Protein AF-W9Z9V0-F1 (afdb_monomer)

Radius of gyration: 20.14 Å; Cα contact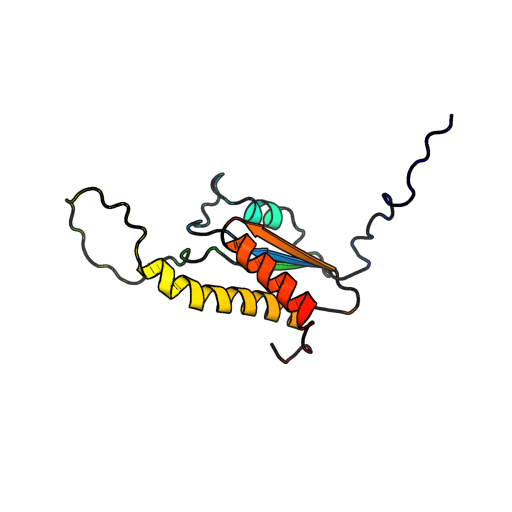s (8 Å, |Δi|>4): 173; chains: 1; bounding box: 43×66×53 Å

Mean predicted aligned error: 13.38 Å

Foldseek 3Di:
DDDDDDPPPPPPPPPPPAAEEEEEFEAAPDAPDVDPSDDVSVVVVVPDDPPDPRYHYHYDYHDPNDPPPPDDDDDDDDDDDDPPPPCVSVVSVVVVLVVLLVVSLLSCQANDDPPYHYHFHADDVRVVSSVVSVVCCVPVNHDHRPPD

Structure (mmCIF, N/CA/C/O backbone):
data_AF-W9Z9V0-F1
#
_entry.id   AF-W9Z9V0-F1
#
loop_
_atom_site.group_PDB
_atom_site.id
_atom_site.type_symbol
_atom_site.label_atom_id
_atom_site.label_alt_id
_atom_site.label_comp_id
_at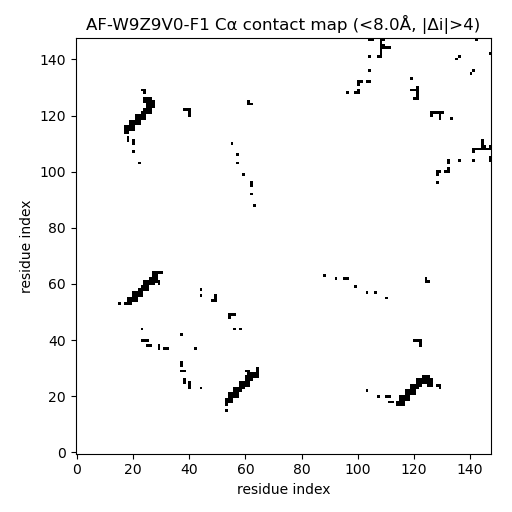om_site.label_asym_id
_atom_site.label_entity_id
_atom_site.label_seq_id
_atom_site.pdbx_PDB_ins_code
_atom_site.Cartn_x
_atom_site.Cartn_y
_atom_site.Cartn_z
_atom_site.occupancy
_atom_site.B_iso_or_equiv
_atom_site.auth_seq_id
_atom_site.auth_comp_id
_atom_site.auth_asym_id
_atom_site.auth_atom_id
_atom_site.pdbx_PDB_model_num
ATOM 1 N N . MET A 1 1 ? 1.052 43.464 13.820 1.00 40.56 1 MET A N 1
ATOM 2 C CA . MET A 1 1 ? 0.330 42.432 13.048 1.00 40.56 1 MET A CA 1
ATOM 3 C C . MET A 1 1 ? 0.775 41.075 13.578 1.00 40.56 1 MET A C 1
ATOM 5 O O . MET A 1 1 ? 1.896 40.687 13.273 1.00 40.56 1 MET A O 1
ATOM 9 N N . PRO A 1 2 ? 0.007 40.401 14.448 1.00 40.78 2 PRO A N 1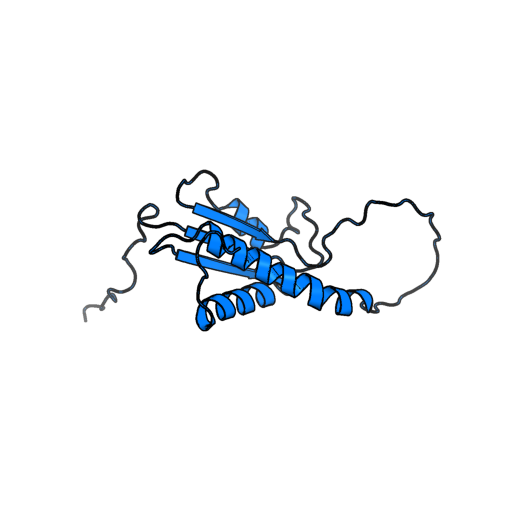
ATOM 10 C CA . PRO A 1 2 ? 0.329 39.031 14.829 1.00 40.78 2 PRO A CA 1
ATOM 11 C C . PRO A 1 2 ? 0.078 38.104 13.630 1.00 40.78 2 PRO A C 1
ATOM 13 O O . PRO A 1 2 ? -0.969 38.172 12.989 1.00 40.78 2 PRO A O 1
ATOM 16 N N . HIS A 1 3 ? 1.078 37.290 13.300 1.00 40.84 3 HIS A N 1
ATOM 17 C CA . HIS A 1 3 ? 1.010 36.276 12.254 1.00 40.84 3 HIS A CA 1
ATOM 18 C C . HIS A 1 3 ? 0.120 35.134 12.758 1.00 40.84 3 HIS A C 1
ATOM 20 O O . HIS A 1 3 ? 0.419 34.530 13.785 1.00 40.84 3 HIS A O 1
ATOM 26 N N . ALA A 1 4 ? -0.980 34.854 12.061 1.00 45.69 4 ALA A N 1
ATOM 27 C CA . ALA A 1 4 ? -1.812 33.694 12.346 1.00 45.69 4 ALA A CA 1
ATOM 28 C C . ALA A 1 4 ? -1.049 32.423 11.945 1.00 45.69 4 ALA A C 1
ATOM 30 O O . ALA A 1 4 ? -0.818 32.179 10.759 1.00 45.69 4 ALA A O 1
ATOM 31 N N . THR A 1 5 ? -0.633 31.623 12.923 1.00 49.81 5 THR A N 1
ATOM 32 C CA . THR A 1 5 ? -0.267 30.224 12.704 1.00 49.81 5 THR A CA 1
ATOM 33 C C . THR A 1 5 ? -1.557 29.433 12.501 1.00 49.81 5 THR A C 1
ATOM 35 O O . THR A 1 5 ? -2.452 29.438 13.343 1.00 49.81 5 THR A O 1
ATOM 38 N N . SER A 1 6 ? -1.695 28.819 11.325 1.00 46.25 6 SER A N 1
ATOM 39 C CA . SER A 1 6 ? -2.847 27.985 10.983 1.00 46.25 6 SER A CA 1
ATOM 40 C C . SER A 1 6 ? -2.879 26.746 11.895 1.00 46.25 6 SER A C 1
ATOM 42 O O . SER A 1 6 ? -1.871 26.044 11.967 1.00 46.25 6 SER A O 1
ATOM 44 N N . PRO A 1 7 ? -4.004 26.437 12.563 1.00 43.91 7 PRO A N 1
ATOM 45 C CA . PRO A 1 7 ? -4.109 25.337 13.529 1.00 43.91 7 PRO A CA 1
ATOM 46 C C . PRO A 1 7 ? -4.084 23.928 12.904 1.00 43.91 7 PRO A C 1
ATOM 48 O O . PRO A 1 7 ? -4.259 22.944 13.611 1.00 43.91 7 PRO A O 1
ATOM 51 N N . HIS A 1 8 ? -3.872 23.796 11.593 1.00 48.31 8 HIS A N 1
ATOM 52 C CA . HIS A 1 8 ? -4.011 22.520 10.881 1.00 48.31 8 HIS A CA 1
ATOM 53 C C . HIS A 1 8 ? -2.720 21.690 10.752 1.00 48.31 8 HIS A C 1
ATOM 55 O O . HIS A 1 8 ? -2.742 20.683 10.050 1.00 48.31 8 HIS A O 1
ATOM 61 N N . VAL A 1 9 ? -1.598 22.087 11.372 1.00 47.94 9 VAL A N 1
ATOM 62 C CA . VAL A 1 9 ? -0.284 21.452 11.103 1.00 47.94 9 VAL A CA 1
ATOM 63 C C . VAL A 1 9 ? 0.314 20.654 12.277 1.00 47.94 9 VAL A C 1
ATOM 65 O O . VAL A 1 9 ? 1.276 19.929 12.0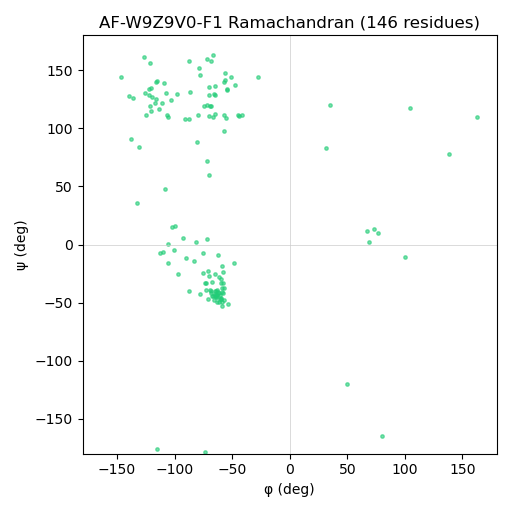55 1.00 47.94 9 VAL A O 1
ATOM 68 N N . GLU A 1 10 ? -0.244 20.666 13.491 1.00 43.78 10 GLU A N 1
ATOM 69 C CA . GLU A 1 10 ? 0.428 20.028 14.649 1.00 43.78 10 GLU A CA 1
ATOM 70 C C . GLU A 1 10 ? -0.444 19.114 15.526 1.00 43.78 10 GLU A C 1
ATOM 72 O O . GLU A 1 10 ? -0.199 18.977 16.721 1.00 43.78 10 GLU A O 1
ATOM 77 N N . GLU A 1 11 ? -1.391 18.371 14.952 1.00 50.47 11 GLU A N 1
ATOM 78 C CA . GLU A 1 11 ? -1.700 17.060 15.544 1.00 50.47 11 GLU A CA 1
ATOM 79 C C . GLU A 1 11 ? -0.645 16.074 15.047 1.00 50.47 11 GLU A C 1
ATOM 81 O O . GLU A 1 11 ? -0.769 15.446 13.993 1.00 50.47 11 GLU A O 1
ATOM 86 N N . ALA A 1 12 ? 0.461 15.996 15.790 1.00 55.88 12 ALA A N 1
ATOM 87 C CA . ALA A 1 12 ? 1.431 14.934 15.613 1.00 55.88 12 ALA A CA 1
ATOM 88 C C . ALA A 1 12 ? 0.684 13.607 15.756 1.00 55.88 12 ALA A C 1
ATOM 90 O O . ALA A 1 12 ? 0.248 13.245 16.846 1.00 55.88 12 ALA A O 1
ATOM 91 N N . ILE A 1 13 ? 0.518 12.910 14.632 1.00 60.09 13 ILE A N 1
ATOM 92 C CA . ILE A 1 13 ? 0.006 11.548 14.573 1.00 60.09 13 ILE A CA 1
ATOM 93 C C . ILE A 1 13 ? 0.691 10.748 15.681 1.00 60.09 13 ILE A C 1
ATOM 95 O O . ILE A 1 13 ? 1.896 10.483 15.594 1.00 60.09 13 ILE A O 1
ATOM 99 N N . ASN A 1 14 ? -0.056 10.357 16.712 1.00 65.12 14 ASN A N 1
ATOM 100 C CA . ASN A 1 14 ? 0.471 9.427 17.689 1.00 65.12 14 ASN A CA 1
ATOM 101 C C . ASN A 1 14 ? 0.715 8.110 16.949 1.00 65.12 14 ASN A C 1
ATOM 103 O O . ASN A 1 14 ? -0.208 7.458 16.456 1.00 65.12 14 ASN A O 1
ATOM 107 N N . ALA A 1 15 ? 1.990 7.753 16.809 1.00 61.03 15 ALA A N 1
ATOM 108 C CA . ALA A 1 15 ? 2.421 6.632 15.992 1.00 61.03 15 ALA A CA 1
ATOM 109 C C . ALA A 1 15 ? 1.802 5.293 16.433 1.00 61.03 15 ALA A C 1
ATOM 111 O O . ALA A 1 15 ? 1.775 4.369 15.618 1.00 61.03 15 ALA A O 1
ATOM 112 N N . ASP A 1 16 ? 1.291 5.211 17.661 1.00 70.31 16 ASP A N 1
ATOM 113 C CA . ASP A 1 16 ? 0.710 4.011 18.254 1.00 70.31 16 ASP A CA 1
ATOM 114 C C . ASP A 1 16 ? -0.815 4.027 18.354 1.00 70.31 16 ASP A C 1
ATOM 116 O O . ASP A 1 16 ? -1.402 3.057 18.832 1.00 70.31 16 ASP A O 1
ATOM 120 N N . GLU A 1 17 ? -1.491 5.083 17.915 1.00 81.81 17 GLU A N 1
ATOM 121 C CA . GLU A 1 17 ? -2.943 5.185 18.069 1.00 81.81 17 GLU A CA 1
ATOM 122 C C . GLU A 1 17 ? -3.668 4.200 17.143 1.00 81.81 17 GLU A C 1
ATOM 124 O O . GLU A 1 17 ? -4.469 3.379 17.596 1.00 81.81 17 GLU A O 1
ATOM 129 N N . TYR A 1 18 ? -3.261 4.149 15.877 1.00 89.38 18 TYR A N 1
ATOM 130 C CA . TYR A 1 18 ? -3.924 3.366 14.838 1.00 89.38 18 TYR A CA 1
ATOM 131 C C . TYR A 1 18 ? -2.981 2.425 14.085 1.00 89.38 18 TYR A C 1
ATOM 133 O O . TYR A 1 18 ? -1.758 2.590 14.064 1.00 89.38 18 TYR A O 1
ATOM 141 N N . VAL A 1 19 ? -3.577 1.433 13.421 1.00 94.81 19 VAL A N 1
ATOM 142 C CA . VAL A 1 19 ? -2.865 0.550 12.494 1.00 94.81 19 VAL A CA 1
ATOM 143 C C . VAL A 1 19 ? -2.473 1.314 11.229 1.00 94.81 19 VAL A C 1
ATOM 145 O O . VAL A 1 19 ? -3.269 2.057 10.657 1.00 94.81 19 VAL A O 1
ATOM 148 N N . LYS A 1 20 ? -1.238 1.121 10.768 1.00 95.56 20 LYS A N 1
ATOM 149 C CA . LYS A 1 20 ? -0.703 1.684 9.525 1.00 95.56 20 LYS A CA 1
ATOM 150 C C . LYS A 1 20 ? -0.497 0.556 8.526 1.00 95.56 20 LYS A C 1
ATOM 152 O O . LYS A 1 20 ? 0.267 -0.370 8.794 1.00 95.56 20 LYS A O 1
ATOM 157 N N . LEU A 1 21 ? -1.146 0.656 7.374 1.00 96.25 21 LEU A N 1
ATOM 158 C CA . LEU A 1 21 ? -0.966 -0.253 6.246 1.00 96.25 21 LEU A CA 1
ATOM 159 C C . LEU A 1 21 ? -0.174 0.474 5.167 1.00 96.25 21 LEU A C 1
ATOM 161 O O . LEU A 1 21 ? -0.676 1.425 4.573 1.00 96.25 21 LEU A O 1
ATOM 165 N N . ILE A 1 22 ? 1.065 0.054 4.930 1.00 96.31 22 ILE A N 1
ATOM 166 C CA . ILE A 1 22 ? 1.974 0.721 3.997 1.00 96.31 22 ILE A CA 1
ATOM 167 C C . ILE A 1 22 ? 2.239 -0.201 2.812 1.00 96.31 22 ILE A C 1
ATOM 169 O O . ILE A 1 22 ? 2.798 -1.283 2.969 1.00 96.31 22 ILE A O 1
ATOM 173 N N . LEU A 1 23 ? 1.832 0.231 1.621 1.00 96.19 23 LEU A N 1
ATOM 174 C CA . LEU A 1 23 ? 1.953 -0.527 0.384 1.00 96.19 23 LEU A CA 1
ATOM 175 C C . LEU A 1 23 ? 2.891 0.198 -0.577 1.00 96.19 23 LEU A C 1
ATOM 177 O O . LEU A 1 23 ? 2.673 1.362 -0.910 1.00 96.19 23 LEU A O 1
ATOM 181 N N . CYS A 1 24 ? 3.915 -0.507 -1.044 1.00 94.38 24 CYS A N 1
ATOM 182 C CA . CYS A 1 24 ? 4.938 0.010 -1.943 1.00 94.38 24 CYS A CA 1
ATOM 183 C C . CYS A 1 24 ? 4.959 -0.804 -3.242 1.00 94.38 24 CYS A C 1
ATOM 185 O O . CYS A 1 24 ? 5.320 -1.982 -3.245 1.00 94.38 24 CYS A O 1
ATOM 187 N N . PHE A 1 25 ? 4.607 -0.153 -4.348 1.00 91.44 25 PHE A N 1
ATOM 188 C CA . PHE A 1 25 ? 4.531 -0.741 -5.683 1.00 91.44 25 PHE A CA 1
ATOM 189 C C . PHE A 1 25 ? 5.712 -0.284 -6.538 1.00 91.44 25 PHE A C 1
ATOM 191 O O . PHE A 1 25 ? 5.798 0.885 -6.933 1.00 91.44 25 PHE A O 1
ATOM 198 N N . ASP A 1 26 ? 6.641 -1.191 -6.831 1.00 88.56 26 ASP A N 1
ATOM 199 C CA . ASP A 1 26 ? 7.825 -0.837 -7.604 1.00 88.56 26 ASP A CA 1
ATOM 200 C C . ASP A 1 26 ? 7.554 -0.750 -9.114 1.00 88.56 26 ASP A C 1
ATOM 202 O O . ASP A 1 26 ? 6.674 -1.396 -9.687 1.00 88.56 26 ASP A O 1
ATOM 206 N N . GLY A 1 27 ? 8.356 0.086 -9.762 1.00 74.06 27 GLY A N 1
ATOM 207 C CA . GLY A 1 27 ? 8.500 0.134 -11.198 1.00 74.06 27 GLY A CA 1
ATOM 208 C C . GLY A 1 27 ? 9.297 -1.056 -11.715 1.00 74.06 27 GLY A C 1
ATOM 209 O O . GLY A 1 27 ? 9.729 -1.952 -11.005 1.00 74.06 27 GLY A O 1
ATOM 210 N N . THR A 1 28 ? 9.484 -1.060 -13.015 1.00 66.50 28 THR A N 1
ATOM 211 C CA . THR A 1 28 ? 9.507 -2.276 -13.804 1.00 66.50 28 THR A CA 1
ATOM 212 C C . THR A 1 28 ? 10.879 -2.512 -14.420 1.00 66.50 28 THR A C 1
ATOM 214 O O . THR A 1 28 ? 11.470 -1.534 -14.874 1.00 66.50 28 THR A O 1
ATOM 217 N N . GLY A 1 29 ? 11.371 -3.752 -14.476 1.00 56.03 29 GLY A N 1
ATOM 218 C CA . GLY A 1 29 ? 12.764 -4.018 -14.873 1.00 56.03 29 GLY A CA 1
ATOM 219 C C . GLY A 1 29 ? 13.794 -3.643 -13.800 1.00 56.03 29 GLY A C 1
ATOM 220 O O . GLY A 1 29 ? 14.986 -3.583 -14.084 1.00 56.03 29 GLY A O 1
ATOM 221 N N . ASN A 1 30 ? 13.340 -3.398 -12.568 1.00 53.69 30 ASN A N 1
ATOM 222 C CA . ASN A 1 30 ? 14.216 -3.217 -11.419 1.00 53.69 30 ASN A CA 1
ATOM 223 C C . ASN A 1 30 ? 14.431 -4.579 -10.766 1.00 53.69 30 ASN A C 1
ATOM 225 O O . ASN A 1 30 ? 13.507 -5.113 -10.156 1.00 53.69 30 ASN A O 1
ATOM 229 N N . THR A 1 31 ? 15.624 -5.143 -10.902 1.00 50.31 31 THR A N 1
ATOM 230 C CA . THR A 1 31 ? 16.095 -6.269 -10.088 1.00 50.31 31 THR A CA 1
ATOM 231 C C . THR A 1 31 ? 16.726 -5.715 -8.818 1.00 50.31 31 THR A C 1
ATOM 233 O O . THR A 1 31 ? 17.534 -4.786 -8.881 1.00 50.31 31 THR A O 1
ATOM 236 N N . PHE A 1 32 ? 16.348 -6.256 -7.659 1.00 49.69 32 PHE A N 1
ATOM 237 C CA . PHE A 1 32 ? 16.941 -5.878 -6.377 1.00 49.69 32 PHE A CA 1
ATOM 238 C C . PHE A 1 32 ? 18.455 -6.104 -6.438 1.00 49.69 32 PHE A C 1
ATOM 240 O O . PHE A 1 32 ? 18.909 -7.240 -6.540 1.00 49.69 32 PHE A O 1
ATOM 247 N N . SER A 1 33 ? 19.233 -5.022 -6.417 1.00 51.53 33 SER A N 1
ATOM 248 C CA . SER A 1 33 ? 20.691 -5.097 -6.589 1.00 51.53 33 SER A CA 1
ATOM 249 C C . SER A 1 33 ? 21.442 -4.886 -5.277 1.00 51.53 33 SER A C 1
ATOM 251 O O . SER A 1 33 ? 22.633 -5.168 -5.201 1.00 51.53 33 SER A O 1
ATOM 253 N N . GLY A 1 34 ? 20.769 -4.357 -4.245 1.00 48.00 34 GLY A N 1
ATOM 254 C CA . GLY A 1 34 ? 21.418 -3.964 -2.993 1.00 48.00 34 GLY A CA 1
ATOM 255 C C . GLY A 1 34 ? 22.367 -2.768 -3.153 1.00 48.00 34 GLY A C 1
ATOM 256 O O . GLY A 1 34 ? 23.129 -2.470 -2.236 1.00 48.00 34 GLY A O 1
ATOM 257 N N . THR A 1 35 ? 22.326 -2.081 -4.301 1.00 48.38 35 THR A N 1
ATOM 258 C CA . THR A 1 35 ? 23.167 -0.923 -4.637 1.00 48.38 35 THR A CA 1
ATOM 259 C C . THR A 1 35 ? 22.328 0.355 -4.803 1.00 48.38 35 THR A C 1
ATOM 261 O O . THR A 1 35 ? 21.110 0.355 -4.628 1.00 48.38 35 THR A O 1
ATOM 264 N N . ASN A 1 36 ? 22.956 1.474 -5.184 1.00 46.75 36 ASN A N 1
ATOM 265 C CA . ASN A 1 36 ? 22.270 2.748 -5.458 1.00 46.75 36 ASN A CA 1
ATOM 266 C C . ASN A 1 36 ? 21.259 2.698 -6.623 1.00 46.75 36 ASN A C 1
ATOM 268 O O . ASN A 1 36 ? 20.509 3.660 -6.798 1.00 46.75 36 ASN A O 1
ATOM 272 N N . ALA A 1 37 ? 21.218 1.598 -7.385 1.00 51.50 37 ALA A N 1
ATOM 273 C CA . ALA A 1 37 ? 20.207 1.332 -8.406 1.00 51.50 37 ALA A CA 1
ATOM 274 C C . ALA A 1 37 ? 18.837 0.919 -7.825 1.00 51.50 37 ALA A C 1
ATOM 276 O O . ALA A 1 37 ? 17.861 0.828 -8.567 1.00 51.50 37 ALA A O 1
ATOM 277 N N . ASP A 1 38 ? 18.739 0.695 -6.508 1.00 62.34 38 ASP A N 1
ATOM 278 C CA . ASP A 1 38 ? 17.469 0.407 -5.843 1.00 62.34 38 ASP A CA 1
ATOM 279 C C . ASP A 1 38 ? 16.517 1.617 -5.925 1.00 62.34 38 ASP A C 1
ATOM 281 O O . ASP A 1 38 ? 16.900 2.772 -5.683 1.00 62.34 38 ASP A O 1
ATOM 285 N N . THR A 1 39 ? 15.245 1.356 -6.225 1.00 73.19 39 THR A N 1
ATOM 286 C CA . THR A 1 39 ? 14.248 2.421 -6.367 1.00 73.19 39 THR A CA 1
ATOM 287 C C . THR A 1 39 ? 13.965 3.125 -5.048 1.00 73.19 39 THR A C 1
ATOM 289 O O . THR A 1 39 ? 14.217 2.620 -3.948 1.00 73.19 39 THR A O 1
ATOM 292 N N . ASN A 1 40 ? 13.353 4.306 -5.143 1.00 80.88 40 ASN A N 1
ATOM 293 C CA . ASN A 1 40 ? 12.883 5.018 -3.959 1.00 80.88 40 ASN A CA 1
ATOM 294 C C . ASN A 1 40 ? 11.883 4.184 -3.136 1.00 80.88 40 ASN A C 1
ATOM 296 O O . ASN A 1 40 ? 11.800 4.393 -1.930 1.00 80.88 40 ASN A O 1
ATOM 300 N N . MET A 1 41 ? 11.194 3.201 -3.732 1.00 86.00 41 MET A N 1
ATOM 301 C CA . MET A 1 41 ? 10.289 2.307 -2.999 1.00 86.00 41 MET A CA 1
ATOM 302 C C . MET A 1 41 ? 11.052 1.403 -2.028 1.00 86.00 41 MET A C 1
ATOM 304 O O . MET A 1 41 ? 10.675 1.292 -0.862 1.00 86.00 41 MET A O 1
ATOM 308 N N . VAL A 1 42 ? 12.176 0.827 -2.464 1.00 81.56 42 VAL A N 1
ATOM 309 C CA . VAL A 1 42 ? 13.055 0.024 -1.598 1.00 81.56 42 VAL A CA 1
ATOM 310 C C . VAL A 1 42 ? 13.660 0.889 -0.493 1.00 81.56 42 VAL A C 1
ATOM 312 O O . VAL A 1 42 ? 13.745 0.462 0.660 1.00 81.56 42 VAL A O 1
ATOM 315 N N . LYS A 1 43 ? 14.050 2.128 -0.816 1.00 84.12 43 LYS A N 1
ATOM 316 C CA . LYS A 1 43 ? 14.595 3.076 0.169 1.00 84.12 43 LYS A CA 1
ATOM 317 C C . LYS A 1 43 ? 13.566 3.433 1.240 1.00 84.12 43 LYS A C 1
ATOM 319 O O . LYS A 1 43 ? 13.912 3.388 2.416 1.00 84.12 43 LYS A O 1
ATOM 324 N N . ILE A 1 44 ? 12.320 3.722 0.856 1.00 85.62 44 ILE A N 1
ATOM 325 C CA . ILE A 1 44 ? 11.216 3.962 1.799 1.00 85.62 44 ILE A CA 1
ATOM 326 C C . ILE A 1 44 ? 11.014 2.728 2.679 1.00 85.62 44 ILE A C 1
ATOM 328 O O . ILE A 1 44 ? 11.104 2.840 3.895 1.00 85.62 44 ILE A O 1
ATOM 332 N N . LEU A 1 45 ? 10.860 1.540 2.085 1.00 86.19 45 LEU A N 1
ATOM 333 C CA . LEU A 1 45 ? 10.633 0.292 2.824 1.00 86.19 45 LEU A CA 1
ATOM 334 C C . LEU A 1 45 ? 11.754 -0.034 3.829 1.00 86.19 45 LEU A C 1
ATOM 336 O O . LEU A 1 45 ? 11.500 -0.632 4.872 1.00 86.19 45 LEU A O 1
ATOM 340 N N . ARG A 1 46 ? 13.006 0.335 3.529 1.00 86.25 46 ARG A N 1
ATOM 341 C CA . ARG A 1 46 ? 14.153 0.178 4.445 1.00 86.25 46 ARG A CA 1
ATOM 342 C C . ARG A 1 46 ? 14.118 1.139 5.634 1.00 86.25 46 ARG A C 1
ATOM 344 O O . ARG A 1 46 ? 14.782 0.870 6.629 1.00 86.25 46 ARG A O 1
ATOM 351 N N . LYS A 1 47 ? 13.408 2.262 5.524 1.00 87.94 47 LYS A N 1
ATOM 352 C CA . LYS A 1 47 ? 13.257 3.255 6.598 1.00 87.94 47 LYS A CA 1
ATOM 353 C C . LYS A 1 47 ? 12.059 2.982 7.505 1.00 87.94 47 LYS A C 1
ATOM 355 O O . LYS A 1 47 ? 11.955 3.619 8.546 1.00 87.94 47 LYS A O 1
ATOM 360 N N . LEU A 1 48 ? 11.178 2.063 7.120 1.00 88.56 48 LEU A N 1
ATOM 361 C CA . LEU A 1 48 ? 10.020 1.685 7.919 1.00 88.56 48 LEU A CA 1
ATOM 362 C C . LEU A 1 48 ? 10.406 0.742 9.062 1.00 88.56 48 LEU A C 1
ATOM 364 O O . LEU A 1 48 ? 11.280 -0.115 8.907 1.00 88.56 48 LEU A O 1
ATOM 368 N N . ASP A 1 49 ? 9.717 0.876 10.194 1.00 88.12 49 ASP A N 1
ATOM 369 C CA . ASP A 1 49 ? 9.892 -0.025 11.330 1.00 88.12 49 ASP A CA 1
ATOM 370 C C . ASP A 1 49 ? 9.115 -1.323 11.080 1.00 88.12 49 ASP A C 1
ATOM 372 O O . ASP A 1 49 ? 7.882 -1.351 11.044 1.00 88.12 49 ASP A O 1
ATOM 376 N N . ARG A 1 50 ? 9.858 -2.412 10.879 1.00 84.50 50 ARG A N 1
ATOM 377 C CA . ARG A 1 50 ? 9.309 -3.743 10.585 1.00 84.50 50 ARG A CA 1
ATOM 378 C C . ARG A 1 50 ? 8.876 -4.510 11.832 1.00 84.50 50 ARG A C 1
ATOM 380 O O . ARG A 1 50 ? 8.191 -5.516 11.694 1.00 84.50 50 ARG A O 1
ATOM 387 N N . ASN A 1 51 ? 9.279 -4.060 13.019 1.00 87.44 51 ASN A N 1
ATOM 388 C CA . ASN A 1 51 ? 8.966 -4.720 14.287 1.00 87.44 51 ASN A CA 1
ATOM 389 C C . ASN A 1 51 ? 7.800 -4.043 15.023 1.00 87.44 51 ASN A C 1
ATOM 391 O O . ASN A 1 51 ? 7.344 -4.529 16.060 1.00 87.44 51 ASN A O 1
ATOM 395 N N . HIS A 1 52 ? 7.303 -2.928 14.491 1.00 89.50 52 HIS A N 1
ATOM 396 C CA . HIS A 1 52 ? 6.204 -2.181 15.076 1.00 89.50 52 HIS A CA 1
ATOM 397 C C .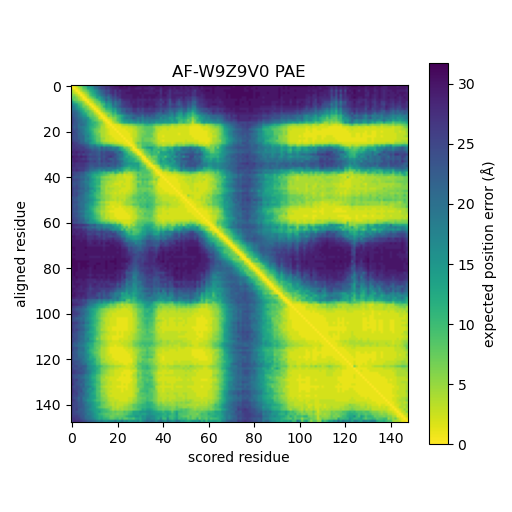 HIS A 1 52 ? 4.883 -2.955 14.964 1.00 89.50 52 HIS A C 1
ATOM 399 O O . HIS A 1 52 ? 4.379 -3.204 13.871 1.00 89.50 52 HIS A O 1
ATOM 405 N N . LYS A 1 53 ? 4.261 -3.274 16.105 1.00 90.25 53 LYS A N 1
ATOM 406 C CA . LYS A 1 53 ? 3.068 -4.145 16.177 1.00 90.25 53 LYS A CA 1
ATOM 407 C C . LYS A 1 53 ? 1.853 -3.630 15.397 1.00 90.25 53 LYS A C 1
ATOM 409 O O . LYS A 1 53 ? 1.042 -4.422 14.939 1.00 90.25 53 LYS A O 1
ATOM 414 N N . LYS A 1 54 ? 1.725 -2.308 15.261 1.00 92.88 54 LYS A N 1
ATOM 415 C CA . LYS A 1 54 ? 0.652 -1.638 14.504 1.00 92.88 54 LYS A CA 1
ATOM 416 C C . LYS A 1 54 ? 1.063 -1.189 13.091 1.00 92.88 54 LYS A C 1
ATOM 418 O O . LYS A 1 54 ? 0.396 -0.339 12.514 1.00 92.88 54 LYS A O 1
ATOM 423 N N . GLN A 1 55 ? 2.171 -1.683 12.534 1.00 94.00 55 GLN A N 1
ATOM 424 C CA . GLN A 1 55 ? 2.658 -1.266 11.212 1.00 94.00 55 GLN A CA 1
ATOM 425 C C . GLN A 1 55 ? 2.839 -2.480 10.303 1.00 94.00 55 GLN A C 1
ATOM 427 O O . GLN A 1 55 ? 3.737 -3.292 10.510 1.00 94.00 55 GLN A O 1
ATOM 432 N N . TYR A 1 56 ? 1.997 -2.590 9.280 1.00 94.81 56 TYR A N 1
ATOM 433 C CA . TYR A 1 56 ? 2.056 -3.673 8.305 1.00 94.81 56 TYR A CA 1
ATOM 434 C C . TYR A 1 56 ? 2.539 -3.153 6.958 1.00 94.81 56 TYR A C 1
ATOM 436 O O . TYR A 1 56 ? 2.125 -2.089 6.495 1.00 94.81 56 TYR A O 1
ATOM 444 N N . HIS A 1 57 ? 3.391 -3.946 6.313 1.00 93.94 57 HIS A N 1
ATOM 445 C CA . HIS A 1 57 ? 4.099 -3.567 5.095 1.00 93.94 57 HIS A CA 1
ATOM 446 C C . HIS A 1 57 ? 3.800 -4.541 3.969 1.00 93.94 57 HIS A C 1
ATOM 448 O O . HIS A 1 57 ? 3.921 -5.752 4.146 1.00 93.94 57 HIS A O 1
ATOM 454 N N . TYR A 1 58 ? 3.498 -4.009 2.793 1.00 93.31 58 TYR A N 1
ATOM 455 C CA . TYR A 1 58 ? 3.402 -4.760 1.552 1.00 93.31 58 TYR A CA 1
ATOM 456 C C . TYR A 1 58 ? 4.370 -4.168 0.533 1.00 93.31 58 TYR A C 1
ATOM 458 O O . TYR A 1 58 ? 4.360 -2.964 0.282 1.00 93.31 58 TYR A O 1
ATOM 466 N N . TYR A 1 59 ? 5.204 -5.011 -0.070 1.00 91.06 59 TYR A N 1
ATOM 467 C CA . TYR A 1 59 ? 6.069 -4.614 -1.173 1.00 91.06 59 TYR A CA 1
ATOM 468 C C . TYR A 1 59 ? 5.841 -5.537 -2.355 1.00 91.06 59 TYR A C 1
ATOM 470 O O . TYR A 1 59 ? 5.873 -6.760 -2.217 1.00 91.06 59 TYR A O 1
ATOM 478 N N . GLN A 1 60 ? 5.641 -4.930 -3.516 1.00 86.44 60 GLN A N 1
ATOM 479 C CA . GLN A 1 60 ? 5.480 -5.634 -4.772 1.00 86.44 60 GLN A CA 1
ATOM 480 C C . GLN A 1 60 ? 6.581 -5.221 -5.736 1.00 86.44 60 GLN A C 1
ATOM 482 O O . GLN A 1 60 ? 6.792 -4.032 -5.989 1.00 86.44 60 GLN A O 1
ATOM 487 N N . THR A 1 61 ? 7.276 -6.220 -6.277 1.00 80.81 61 THR A N 1
ATOM 488 C CA . THR A 1 61 ? 8.320 -6.021 -7.281 1.00 80.81 61 THR A CA 1
ATOM 489 C C . THR A 1 61 ? 7.719 -5.538 -8.596 1.00 80.81 61 THR A C 1
ATOM 491 O O . THR A 1 61 ? 6.550 -5.784 -8.901 1.00 80.81 61 THR A O 1
ATOM 494 N N . GLY A 1 62 ? 8.546 -4.904 -9.422 1.00 69.56 62 GLY A N 1
ATOM 495 C CA . GLY A 1 62 ? 8.164 -4.540 -10.776 1.00 69.56 62 GLY A CA 1
ATOM 496 C C . GLY A 1 62 ? 7.694 -5.728 -11.615 1.00 69.56 62 GLY A C 1
ATOM 497 O O . GLY A 1 62 ? 8.206 -6.841 -11.502 1.00 69.56 62 GLY A O 1
ATOM 498 N N . ILE A 1 63 ? 6.753 -5.473 -12.522 1.00 63.00 63 ILE A N 1
ATOM 499 C CA . ILE A 1 63 ? 6.398 -6.406 -13.603 1.00 63.00 63 ILE A CA 1
ATOM 500 C C . ILE A 1 63 ? 7.670 -6.770 -14.406 1.00 63.00 63 ILE A C 1
ATOM 502 O O . ILE A 1 63 ? 8.483 -5.910 -14.744 1.00 63.00 63 ILE A O 1
ATOM 506 N N . GLY A 1 64 ? 7.873 -8.054 -14.700 1.00 55.06 64 GLY A N 1
ATOM 507 C CA . GLY A 1 64 ? 9.058 -8.526 -15.431 1.00 55.06 64 GLY A CA 1
ATOM 508 C C . GLY A 1 64 ? 10.356 -8.608 -14.614 1.00 55.06 64 GLY A C 1
ATOM 509 O O . GLY A 1 64 ? 11.403 -8.841 -15.204 1.00 55.06 64 GLY A O 1
ATOM 510 N N . THR A 1 65 ? 10.303 -8.447 -13.287 1.00 50.38 65 THR A N 1
ATOM 511 C CA . THR A 1 65 ? 11.438 -8.697 -12.372 1.00 50.38 65 THR A CA 1
ATOM 512 C C . THR A 1 65 ? 11.600 -10.189 -12.014 1.00 50.38 65 THR A C 1
ATOM 514 O O . THR A 1 65 ? 12.484 -10.546 -11.242 1.00 50.38 65 THR A O 1
ATOM 517 N N . TYR A 1 66 ? 10.778 -11.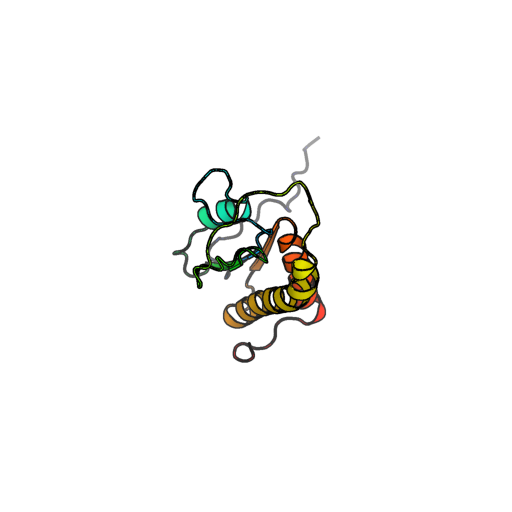092 -12.559 1.00 47.72 66 TYR A N 1
ATOM 518 C CA . TYR A 1 66 ? 10.980 -12.528 -12.360 1.00 47.72 66 TYR A CA 1
ATOM 519 C C . TYR A 1 66 ? 12.277 -12.959 -13.054 1.00 47.72 66 TYR A C 1
ATOM 521 O O . TYR A 1 66 ? 12.340 -12.979 -14.284 1.00 47.72 66 TYR A O 1
ATOM 529 N N . ASP A 1 67 ? 13.299 -13.303 -12.268 1.00 40.06 67 ASP A N 1
ATOM 530 C CA . ASP A 1 67 ? 14.437 -14.087 -12.738 1.00 40.06 67 ASP A CA 1
ATOM 531 C C . ASP A 1 67 ? 13.890 -15.405 -13.297 1.00 40.06 67 ASP A C 1
ATOM 533 O O . ASP A 1 67 ? 13.590 -16.350 -12.568 1.00 40.06 67 ASP A O 1
ATOM 537 N N . VAL A 1 68 ? 13.729 -15.471 -14.616 1.00 40.81 68 VAL A N 1
ATOM 538 C CA . VAL A 1 68 ? 13.603 -16.729 -15.350 1.00 40.81 68 VAL A CA 1
ATOM 539 C C . VAL A 1 68 ? 14.975 -17.396 -15.355 1.00 40.81 68 VAL A C 1
ATOM 541 O O . VAL A 1 68 ? 15.670 -17.424 -16.364 1.00 40.81 68 VAL A O 1
ATOM 544 N N . ASN A 1 69 ? 15.384 -17.905 -14.194 1.00 37.34 69 ASN A N 1
ATOM 545 C CA . ASN A 1 69 ? 16.558 -18.757 -14.058 1.00 37.34 69 ASN A CA 1
ATOM 546 C C . ASN A 1 69 ? 16.149 -20.206 -13.772 1.00 37.34 69 ASN A C 1
ATOM 548 O O . ASN A 1 69 ? 16.684 -20.871 -12.894 1.00 37.34 69 ASN A O 1
ATOM 552 N N . GLU A 1 70 ? 15.200 -20.694 -14.566 1.00 43.06 70 GLU A N 1
ATOM 553 C CA . GLU A 1 70 ? 15.030 -22.116 -14.839 1.00 43.06 70 GLU A CA 1
ATOM 554 C C . GLU A 1 70 ? 14.901 -22.285 -16.352 1.00 43.06 70 GLU A C 1
ATOM 556 O O . GLU A 1 70 ? 13.811 -22.247 -16.921 1.00 43.06 70 GLU A O 1
ATOM 561 N N . ASN A 1 71 ? 16.053 -22.352 -17.022 1.00 36.94 71 ASN A N 1
ATOM 562 C CA . ASN A 1 71 ? 16.426 -23.429 -17.946 1.00 36.94 71 ASN A CA 1
ATOM 563 C C . ASN A 1 71 ? 17.590 -22.979 -18.839 1.00 36.94 71 ASN A C 1
ATOM 565 O O . ASN A 1 71 ? 17.444 -22.160 -19.745 1.00 36.94 71 ASN A O 1
ATOM 569 N N . SER A 1 72 ? 18.756 -23.570 -18.582 1.00 45.75 72 SER A N 1
ATOM 570 C CA . SER A 1 72 ? 19.929 -23.573 -19.450 1.00 45.75 72 SER A CA 1
ATOM 571 C C . SER A 1 72 ? 19.564 -23.857 -20.908 1.00 45.75 72 SER A C 1
ATOM 573 O O . SER A 1 72 ? 19.275 -25.002 -21.245 1.00 45.75 72 SER A O 1
ATOM 575 N N . VAL A 1 73 ? 19.689 -22.874 -21.805 1.00 40.88 73 VAL A N 1
ATOM 576 C CA . VAL A 1 73 ? 19.915 -23.155 -23.230 1.00 40.88 73 VAL A CA 1
ATOM 577 C C . VAL A 1 73 ? 20.994 -22.226 -23.790 1.00 40.88 73 VAL A C 1
ATOM 579 O O . VAL A 1 73 ? 20.964 -21.009 -23.652 1.00 40.88 73 VAL A O 1
ATOM 582 N N . HIS A 1 74 ? 21.979 -22.897 -24.375 1.00 36.50 74 HIS A N 1
ATOM 583 C CA . HIS A 1 74 ? 23.184 -22.471 -25.074 1.00 36.50 74 HIS A CA 1
ATOM 584 C C . HIS A 1 74 ? 23.201 -21.099 -25.783 1.00 36.50 74 HIS A C 1
ATOM 586 O O . HIS A 1 74 ? 22.266 -20.683 -26.456 1.00 36.50 74 HIS A O 1
ATOM 592 N N . LYS A 1 75 ? 24.390 -20.483 -25.705 1.00 42.75 75 LYS A N 1
ATOM 593 C CA . LYS A 1 75 ? 24.877 -19.300 -26.431 1.00 42.75 75 LYS A CA 1
ATOM 594 C C . LYS A 1 75 ? 24.691 -19.390 -27.956 1.00 42.75 75 LYS A C 1
ATOM 596 O O . LYS A 1 75 ? 25.074 -20.391 -28.552 1.00 42.75 75 LYS A O 1
ATOM 601 N N . THR A 1 76 ? 24.391 -18.250 -28.578 1.00 35.12 76 THR A N 1
ATOM 602 C CA . THR A 1 76 ? 24.986 -17.846 -29.869 1.00 35.12 76 THR A CA 1
ATOM 603 C C . THR A 1 76 ? 25.305 -16.347 -29.839 1.00 35.12 76 THR A C 1
ATOM 605 O O . THR A 1 76 ? 24.422 -15.563 -29.488 1.00 35.12 76 THR A O 1
ATOM 608 N N . PRO A 1 77 ? 26.540 -15.921 -30.169 1.00 53.16 77 PRO A N 1
ATOM 609 C CA . PRO A 1 77 ? 26.874 -14.518 -30.378 1.00 53.16 77 PRO A CA 1
ATOM 610 C C . PRO A 1 77 ? 26.615 -14.132 -31.845 1.00 53.16 77 PRO A C 1
ATOM 612 O O . PRO A 1 77 ? 26.689 -14.993 -32.716 1.00 53.16 77 PRO A O 1
ATOM 615 N N . ILE A 1 78 ? 26.423 -12.830 -32.091 1.00 41.91 78 ILE A N 1
ATOM 616 C CA . ILE A 1 78 ? 26.250 -12.122 -33.382 1.00 41.91 78 ILE A CA 1
ATOM 617 C C . ILE A 1 78 ? 24.794 -11.702 -33.652 1.00 41.91 78 ILE A C 1
ATOM 619 O O . ILE A 1 78 ? 23.915 -12.537 -33.836 1.00 41.91 78 ILE A O 1
ATOM 623 N N . GLY A 1 79 ? 24.577 -10.384 -33.759 1.00 35.53 79 GLY A N 1
ATOM 624 C CA . GLY A 1 79 ? 23.446 -9.830 -34.514 1.00 35.53 79 GLY A CA 1
ATOM 625 C C . GLY A 1 79 ? 22.718 -8.645 -33.877 1.00 35.53 79 GLY A C 1
ATOM 626 O O . GLY A 1 79 ? 21.639 -8.813 -33.328 1.00 35.53 79 GLY A O 1
ATOM 627 N N . GLU A 1 80 ? 23.323 -7.461 -33.980 1.00 39.41 80 GLU A N 1
ATOM 628 C CA . GLU A 1 80 ? 22.702 -6.147 -34.236 1.00 39.41 80 GLU A CA 1
ATOM 629 C C . GLU A 1 80 ? 21.308 -5.779 -33.669 1.00 39.41 80 GLU A C 1
ATOM 631 O O . GLU A 1 80 ? 20.260 -6.289 -34.057 1.00 39.41 80 GLU A O 1
ATOM 636 N N . VAL A 1 81 ? 21.324 -4.713 -32.856 1.00 49.00 81 VAL A N 1
ATOM 637 C CA . VAL A 1 81 ? 20.412 -3.549 -32.883 1.00 49.00 81 VAL A CA 1
ATOM 638 C C . VAL A 1 81 ? 18.977 -3.822 -33.354 1.00 49.00 81 VAL A C 1
ATOM 640 O O . VAL A 1 81 ? 18.572 -3.500 -34.470 1.00 49.00 81 VAL A O 1
ATOM 643 N N . ARG A 1 82 ? 18.139 -4.289 -32.427 1.00 38.19 82 ARG A N 1
ATOM 644 C CA . ARG A 1 82 ? 16.693 -4.042 -32.460 1.00 38.19 82 ARG A CA 1
ATOM 645 C C . ARG A 1 82 ? 16.208 -3.721 -31.055 1.00 38.19 82 ARG A C 1
ATOM 647 O O . ARG A 1 82 ? 15.778 -4.609 -30.328 1.00 38.19 82 ARG A O 1
ATOM 654 N N . SER A 1 83 ? 16.198 -2.440 -30.693 1.00 43.59 83 SER A N 1
ATOM 655 C CA . SER A 1 83 ? 15.398 -1.919 -29.577 1.00 43.59 83 SER A CA 1
ATOM 656 C C . SER A 1 83 ? 13.905 -1.960 -29.936 1.00 43.59 83 SER A C 1
ATOM 658 O O . SER A 1 83 ? 13.203 -0.955 -29.995 1.00 43.59 83 SER A O 1
ATOM 660 N N . ARG A 1 84 ? 13.394 -3.162 -30.210 1.00 42.34 84 ARG A N 1
ATOM 661 C CA . ARG A 1 84 ? 11.970 -3.456 -30.131 1.00 42.34 84 ARG A CA 1
ATOM 662 C C . ARG A 1 84 ? 11.726 -3.860 -28.695 1.00 42.34 84 ARG A C 1
ATOM 664 O O . ARG A 1 84 ? 12.126 -4.944 -28.288 1.00 42.34 84 ARG A O 1
ATOM 671 N N . VAL A 1 85 ? 11.070 -2.977 -27.953 1.00 52.88 85 VAL A N 1
ATOM 672 C CA . VAL A 1 85 ? 10.332 -3.343 -26.746 1.00 52.88 85 VAL A CA 1
ATOM 673 C C . VAL A 1 85 ? 9.589 -4.656 -27.059 1.00 52.88 85 VAL A C 1
ATOM 675 O O . VAL A 1 85 ? 8.769 -4.669 -27.984 1.00 52.88 85 VAL A O 1
ATOM 678 N N . PRO A 1 86 ? 9.955 -5.795 -26.445 1.00 45.59 86 PRO A N 1
ATOM 679 C CA . PRO A 1 86 ? 9.485 -7.086 -26.925 1.00 45.59 86 PRO A CA 1
ATOM 680 C C . PRO A 1 86 ? 7.985 -7.182 -26.666 1.00 45.59 86 PRO A C 1
ATOM 682 O O . PRO A 1 86 ? 7.571 -7.147 -25.520 1.00 45.59 86 PRO A O 1
ATOM 685 N N . LYS A 1 87 ? 7.166 -7.336 -27.714 1.00 44.09 87 LYS A N 1
ATOM 686 C CA . LYS A 1 87 ? 5.688 -7.435 -27.654 1.00 44.09 87 LYS A CA 1
ATOM 687 C C . LYS A 1 87 ? 5.141 -8.436 -26.613 1.00 44.09 87 LYS A C 1
ATOM 689 O O . LYS A 1 87 ? 3.978 -8.348 -26.244 1.00 44.09 87 LYS A O 1
ATOM 694 N N . ALA A 1 88 ? 5.975 -9.346 -26.105 1.00 47.00 88 ALA A N 1
ATOM 695 C CA . ALA A 1 88 ? 5.677 -10.208 -24.963 1.00 47.00 88 ALA A CA 1
ATOM 696 C C . ALA A 1 88 ? 5.401 -9.437 -23.654 1.00 47.00 88 ALA A C 1
ATOM 698 O O . ALA A 1 88 ? 4.633 -9.917 -22.822 1.00 47.00 88 ALA A O 1
ATOM 699 N N . ILE A 1 89 ? 5.971 -8.236 -23.476 1.00 49.47 89 ILE A N 1
ATOM 700 C CA . ILE A 1 89 ? 5.695 -7.417 -22.294 1.00 49.47 89 ILE A CA 1
ATOM 701 C C . ILE A 1 89 ? 4.272 -6.858 -22.285 1.00 49.47 89 ILE A C 1
ATOM 703 O O . ILE A 1 89 ? 3.757 -6.655 -21.198 1.00 49.47 89 ILE A O 1
ATOM 707 N N . ASP A 1 90 ? 3.619 -6.654 -23.434 1.00 48.50 90 ASP A N 1
ATOM 708 C CA . ASP A 1 90 ? 2.282 -6.037 -23.492 1.00 48.50 90 ASP A CA 1
ATOM 709 C C . ASP A 1 90 ? 1.166 -7.023 -23.113 1.00 48.50 90 ASP A C 1
ATOM 711 O O . ASP A 1 90 ? 0.285 -6.687 -22.324 1.00 48.50 90 ASP A O 1
ATOM 715 N N . SER A 1 91 ? 1.220 -8.270 -23.598 1.00 47.12 91 SER A N 1
ATOM 716 C CA . SER A 1 91 ? 0.218 -9.288 -23.229 1.00 47.12 91 SER A CA 1
ATOM 717 C C . SER A 1 91 ? 0.379 -9.796 -21.795 1.00 47.12 91 SER A C 1
ATOM 719 O O . SER A 1 91 ? -0.619 -10.092 -21.144 1.00 47.12 91 SER A O 1
ATOM 721 N N . GLY A 1 92 ? 1.611 -9.871 -21.281 1.00 50.88 92 GLY A N 1
ATOM 722 C CA . GLY A 1 92 ? 1.858 -10.197 -19.874 1.00 50.88 92 GLY A CA 1
ATOM 723 C C . GLY A 1 92 ? 1.554 -9.036 -18.926 1.00 50.88 92 GLY A C 1
ATOM 724 O O . GLY A 1 92 ? 1.264 -9.271 -17.756 1.00 50.88 92 GLY A O 1
ATOM 725 N N . PHE A 1 93 ? 1.591 -7.787 -19.407 1.00 52.81 93 PHE A N 1
ATOM 726 C CA . PHE A 1 93 ? 1.348 -6.605 -18.581 1.00 52.81 93 PHE A CA 1
ATOM 727 C C . PHE A 1 93 ? -0.082 -6.563 -18.049 1.00 52.81 93 PHE A C 1
ATOM 729 O O . PHE A 1 93 ? -0.232 -6.348 -16.860 1.00 52.81 93 PHE A O 1
ATOM 736 N N . GLY A 1 94 ? -1.111 -6.839 -18.859 1.00 54.59 94 GLY A N 1
ATOM 737 C CA . GLY A 1 94 ? -2.504 -6.827 -18.384 1.00 54.59 94 GLY A CA 1
ATOM 738 C C . GLY A 1 94 ? -2.785 -7.879 -17.304 1.00 54.59 94 GLY A C 1
ATOM 739 O O . GLY A 1 94 ? -3.275 -7.554 -16.228 1.00 54.59 94 GLY A O 1
ATOM 740 N N . THR A 1 95 ? -2.392 -9.133 -17.546 1.00 59.34 95 THR A N 1
ATOM 741 C CA . THR A 1 95 ? -2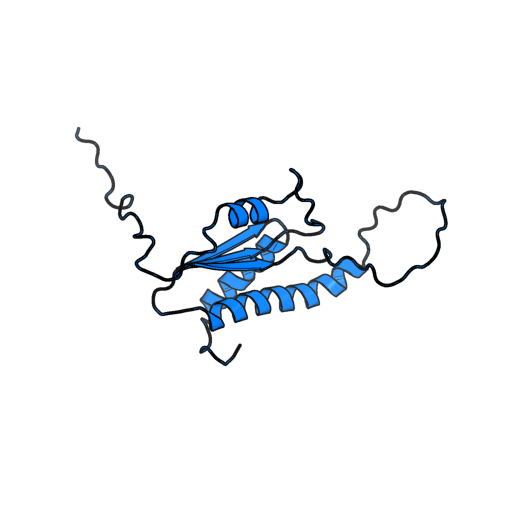.666 -10.242 -16.614 1.00 59.34 95 THR A CA 1
ATOM 742 C C . THR A 1 95 ? -1.867 -10.136 -15.316 1.00 59.34 95 THR A C 1
ATOM 744 O O . THR A 1 95 ? -2.399 -10.406 -14.240 1.00 59.34 95 THR A O 1
ATOM 747 N N . THR A 1 96 ? -0.601 -9.711 -15.385 1.00 70.06 96 THR A N 1
ATOM 748 C CA . THR A 1 96 ? 0.212 -9.489 -14.177 1.00 70.06 96 THR A CA 1
ATOM 749 C C . THR A 1 96 ? -0.203 -8.227 -13.430 1.00 70.06 96 THR A C 1
ATOM 751 O O . THR A 1 96 ? -0.180 -8.219 -12.204 1.00 70.06 96 THR A O 1
ATOM 754 N N . PHE A 1 97 ? -0.646 -7.184 -14.133 1.00 78.06 97 PHE A N 1
ATOM 755 C CA . PHE A 1 97 ? -1.129 -5.950 -13.522 1.00 78.06 97 PHE A CA 1
ATOM 756 C C . PHE A 1 97 ? -2.395 -6.156 -12.686 1.00 78.06 97 PHE A C 1
ATOM 758 O O . PHE A 1 97 ? -2.451 -5.689 -11.547 1.00 78.06 97 PHE A O 1
ATOM 765 N N . ASP A 1 98 ? -3.377 -6.894 -13.204 1.00 82.69 98 ASP A N 1
ATOM 766 C CA . ASP A 1 98 ? -4.601 -7.187 -12.453 1.00 82.69 98 ASP A CA 1
ATOM 767 C C . ASP A 1 98 ? -4.284 -8.017 -11.204 1.00 82.69 98 ASP A C 1
ATOM 769 O O . ASP A 1 98 ? -4.726 -7.692 -10.098 1.00 82.69 98 ASP A O 1
ATOM 773 N N . ALA A 1 99 ? -3.422 -9.031 -11.345 1.00 85.12 99 ALA A N 1
ATOM 774 C CA . ALA A 1 99 ? -2.932 -9.818 -10.216 1.00 85.12 99 ALA A CA 1
ATOM 775 C C . ALA A 1 99 ? -2.215 -8.944 -9.174 1.00 85.12 99 ALA A C 1
ATOM 777 O O . ALA A 1 99 ? -2.362 -9.151 -7.968 1.00 85.12 99 ALA A O 1
ATOM 778 N N . HIS A 1 100 ? -1.475 -7.936 -9.632 1.00 86.69 100 HIS A N 1
ATOM 779 C CA . HIS A 1 100 ? -0.746 -7.008 -8.784 1.00 86.69 100 HIS A CA 1
ATOM 780 C C . HIS A 1 100 ? -1.674 -6.109 -7.953 1.00 86.69 100 HIS A C 1
ATOM 782 O O . HIS A 1 100 ? -1.453 -5.962 -6.745 1.00 86.69 100 HIS A O 1
ATOM 788 N N . ILE A 1 101 ? -2.729 -5.558 -8.566 1.00 90.94 101 ILE A N 1
ATOM 789 C CA . ILE A 1 101 ? -3.763 -4.788 -7.857 1.00 90.94 101 ILE A CA 1
ATOM 790 C C . ILE A 1 101 ? -4.463 -5.679 -6.833 1.00 90.94 101 ILE A C 1
ATOM 792 O O . ILE A 1 101 ? -4.571 -5.306 -5.663 1.00 90.94 101 ILE A O 1
ATOM 796 N N . MET A 1 102 ? -4.904 -6.867 -7.256 1.00 92.12 102 MET A N 1
ATOM 797 C CA . MET A 1 102 ? -5.648 -7.782 -6.391 1.00 92.12 102 MET A CA 1
ATOM 798 C C . MET A 1 102 ? -4.808 -8.248 -5.206 1.00 92.12 102 MET A C 1
ATOM 800 O O . MET A 1 102 ? -5.312 -8.301 -4.090 1.00 92.12 102 MET A O 1
ATOM 804 N N . ALA A 1 103 ? -3.514 -8.510 -5.392 1.00 92.44 103 ALA A N 1
ATOM 805 C CA . ALA A 1 103 ? -2.628 -8.864 -4.287 1.00 92.44 103 ALA A CA 1
ATOM 806 C C . ALA A 1 103 ? -2.519 -7.740 -3.237 1.00 92.44 103 ALA A C 1
ATOM 808 O O . ALA A 1 103 ? -2.589 -8.014 -2.038 1.00 92.44 103 ALA A O 1
ATOM 809 N N . GLY A 1 104 ? -2.414 -6.479 -3.671 1.00 94.81 104 GLY A N 1
ATOM 810 C CA . GLY A 1 104 ? -2.446 -5.325 -2.767 1.00 94.81 104 GLY A CA 1
ATOM 811 C C . GLY A 1 104 ? -3.795 -5.165 -2.058 1.00 94.81 104 GLY A C 1
ATOM 812 O O . GLY A 1 104 ? -3.842 -4.901 -0.859 1.00 94.81 104 GLY A O 1
ATOM 813 N N . TYR A 1 105 ? -4.900 -5.388 -2.769 1.00 95.38 105 TYR A N 1
ATOM 814 C CA . TYR A 1 105 ? -6.241 -5.324 -2.188 1.00 95.38 105 TYR A CA 1
ATOM 815 C C . TYR A 1 105 ? -6.488 -6.412 -1.139 1.00 95.38 105 TYR A C 1
ATOM 817 O O . TYR A 1 105 ? -6.976 -6.125 -0.051 1.00 95.38 105 TYR A O 1
ATOM 825 N N . ARG A 1 106 ? -6.059 -7.646 -1.414 1.00 94.81 106 ARG A N 1
ATOM 826 C CA . ARG A 1 106 ? -6.102 -8.768 -0.465 1.00 94.81 106 ARG A CA 1
ATOM 827 C C . ARG A 1 106 ? -5.309 -8.478 0.802 1.00 94.81 106 ARG A C 1
ATOM 829 O O . ARG A 1 106 ? -5.757 -8.792 1.902 1.00 94.81 106 ARG A O 1
ATOM 836 N N . PHE A 1 107 ? -4.143 -7.848 0.658 1.00 95.62 107 PHE A N 1
ATOM 837 C CA . PHE A 1 107 ? -3.365 -7.390 1.804 1.00 95.62 107 PHE A CA 1
ATOM 838 C C . PHE A 1 107 ? -4.162 -6.392 2.655 1.00 95.62 107 PHE A C 1
ATOM 840 O O . PHE A 1 107 ? -4.237 -6.561 3.871 1.00 95.62 107 PHE A O 1
ATOM 847 N N . LEU A 1 108 ? -4.809 -5.402 2.029 1.00 96.06 108 LEU A N 1
ATOM 848 C CA . LEU A 1 108 ? -5.675 -4.468 2.752 1.00 96.06 108 LEU A CA 1
ATOM 849 C C . LEU A 1 108 ? -6.808 -5.202 3.472 1.00 96.06 108 LEU A C 1
ATOM 851 O O . LEU A 1 108 ? -6.970 -5.014 4.670 1.00 96.06 108 LEU A O 1
ATOM 855 N N . MET A 1 109 ? -7.531 -6.095 2.795 1.00 94.44 109 MET A N 1
ATOM 856 C CA . MET A 1 109 ? -8.626 -6.861 3.405 1.00 94.44 109 MET A CA 1
ATOM 857 C C . MET A 1 109 ? -8.186 -7.682 4.625 1.00 94.44 109 MET A C 1
ATOM 859 O O . MET A 1 109 ? -8.921 -7.794 5.605 1.00 94.44 109 MET A O 1
ATOM 863 N N . ARG A 1 110 ? -6.978 -8.252 4.586 1.00 93.69 110 ARG A N 1
ATOM 864 C CA . ARG A 1 110 ? -6.464 -9.113 5.657 1.00 93.69 110 ARG A CA 1
ATOM 865 C C . ARG A 1 110 ? -6.075 -8.347 6.922 1.00 93.69 110 ARG A C 1
ATOM 867 O O . ARG A 1 110 ? -6.277 -8.861 8.029 1.00 93.69 110 ARG A O 1
ATOM 874 N N . TYR A 1 111 ? -5.482 -7.166 6.758 1.00 93.62 111 TYR A N 1
ATOM 875 C CA . TYR A 1 111 ? -4.857 -6.407 7.848 1.00 93.62 111 TYR A CA 1
ATOM 876 C C . TYR A 1 111 ? -5.602 -5.130 8.233 1.00 93.62 111 TYR A C 1
ATOM 878 O O . TYR A 1 111 ? -5.224 -4.490 9.211 1.00 93.62 111 TYR A O 1
ATOM 886 N N . TYR A 1 112 ? -6.639 -4.743 7.490 1.00 94.25 112 TYR A N 1
ATOM 887 C CA . TYR A 1 112 ? -7.442 -3.584 7.845 1.00 94.25 112 TYR A CA 1
ATOM 888 C C . TYR A 1 112 ? -8.200 -3.817 9.150 1.00 94.25 112 TYR A C 1
ATOM 890 O O . TYR A 1 112 ? -8.901 -4.812 9.333 1.00 94.25 112 TYR A O 1
ATOM 898 N N . GLU A 1 113 ? -8.058 -2.843 10.037 1.00 91.69 113 GLU A N 1
ATOM 899 C CA . GLU A 1 113 ? -8.808 -2.691 11.274 1.00 91.69 113 GLU A CA 1
ATOM 900 C C . GLU A 1 113 ? -9.509 -1.327 11.227 1.00 91.69 113 GLU A C 1
ATOM 902 O O . GLU A 1 113 ? -9.059 -0.438 10.492 1.00 91.69 113 GLU A O 1
ATOM 907 N N . PRO A 1 114 ? -10.613 -1.130 11.968 1.00 90.44 114 PRO A N 1
ATOM 908 C CA . PRO A 1 114 ? -11.246 0.178 12.069 1.00 90.44 114 PRO A CA 1
ATOM 909 C C . PRO A 1 114 ? -10.219 1.276 12.367 1.00 90.44 114 PRO A C 1
ATOM 911 O O . PRO A 1 114 ? -9.303 1.084 13.161 1.00 90.44 114 PRO A O 1
ATOM 914 N N . GLU A 1 115 ? -10.365 2.414 11.685 1.00 90.25 115 GLU A N 1
ATOM 915 C CA . GLU A 1 115 ? -9.500 3.597 11.823 1.00 90.25 115 GLU A CA 1
ATOM 916 C C . GLU A 1 115 ? -8.061 3.440 11.302 1.00 90.25 115 GLU A C 1
ATOM 918 O O . GLU A 1 115 ? -7.280 4.398 11.355 1.00 90.25 115 GLU A O 1
ATOM 923 N N . ALA A 1 116 ? -7.718 2.282 10.725 1.00 93.88 116 ALA A N 1
ATOM 924 C CA . ALA A 1 116 ? -6.421 2.078 10.102 1.00 93.88 116 ALA A CA 1
ATOM 925 C C . ALA A 1 116 ? -6.158 3.110 8.996 1.00 93.88 116 ALA A C 1
ATOM 927 O O . ALA A 1 116 ? -7.028 3.451 8.189 1.00 93.88 116 ALA A O 1
ATOM 928 N N . LYS A 1 117 ? -4.916 3.590 8.929 1.00 94.81 117 LYS A N 1
ATOM 929 C CA . LYS A 1 117 ? -4.464 4.505 7.879 1.00 94.81 117 LYS A CA 1
ATOM 930 C C . LYS A 1 117 ? -3.740 3.729 6.792 1.00 94.81 117 LYS A C 1
ATOM 932 O O . LYS A 1 117 ? -2.821 2.955 7.067 1.00 94.81 117 LYS A O 1
ATOM 937 N N . ILE A 1 118 ? -4.156 3.962 5.552 1.00 95.81 118 ILE A N 1
ATOM 938 C CA . ILE A 1 118 ? -3.612 3.308 4.365 1.00 95.81 118 ILE A CA 1
ATOM 939 C C . ILE A 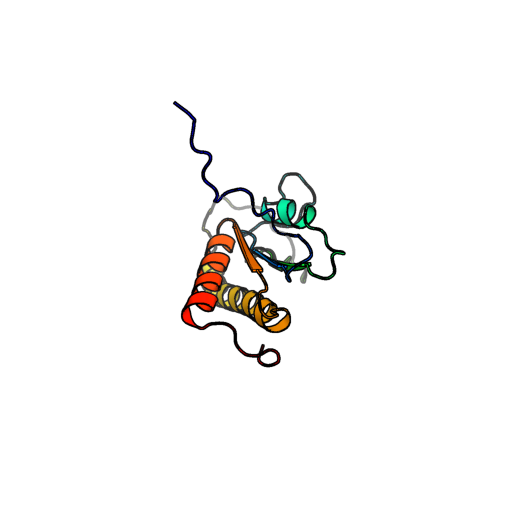1 118 ? -2.685 4.288 3.645 1.00 95.81 118 ILE A C 1
ATOM 941 O O . ILE A 1 118 ? -3.101 5.379 3.259 1.00 95.81 118 ILE A O 1
ATOM 945 N N . TYR A 1 119 ? -1.440 3.877 3.429 1.00 96.12 119 TYR A N 1
ATOM 946 C CA . TYR A 1 119 ? -0.425 4.629 2.700 1.00 96.12 119 TYR A CA 1
ATOM 947 C C . TYR A 1 119 ? -0.026 3.835 1.464 1.00 96.12 119 TYR A C 1
ATOM 949 O O . TYR A 1 119 ? 0.415 2.691 1.571 1.00 96.12 119 TYR A O 1
ATOM 957 N N . ILE A 1 120 ? -0.181 4.435 0.287 1.00 96.06 120 ILE A N 1
ATOM 958 C CA . ILE A 1 120 ? 0.091 3.773 -0.988 1.00 96.06 120 ILE A CA 1
ATOM 959 C C . ILE A 1 120 ? 1.149 4.576 -1.736 1.00 96.06 120 ILE A C 1
ATOM 961 O O . ILE A 1 120 ? 0.940 5.738 -2.080 1.00 96.06 120 ILE A O 1
ATOM 965 N N . PHE A 1 121 ? 2.277 3.931 -2.012 1.00 94.62 121 PHE A N 1
ATOM 966 C CA . PHE A 1 121 ? 3.389 4.483 -2.769 1.00 94.62 121 PHE A CA 1
ATOM 967 C C . PHE A 1 121 ? 3.583 3.683 -4.049 1.00 94.62 121 PHE A C 1
ATOM 969 O O . PHE A 1 121 ? 3.512 2.455 -4.042 1.00 94.62 121 PHE A O 1
ATOM 976 N N . GLY A 1 122 ? 3.865 4.372 -5.151 1.00 91.56 122 GLY A N 1
ATOM 977 C CA . GLY A 1 122 ? 4.158 3.712 -6.413 1.00 91.56 122 GLY A CA 1
ATOM 978 C C . GLY A 1 122 ? 5.178 4.475 -7.240 1.00 91.56 122 GLY A C 1
ATOM 979 O O . GLY A 1 122 ? 5.189 5.706 -7.252 1.00 91.56 122 GLY A O 1
ATOM 980 N N . PHE A 1 123 ? 6.033 3.741 -7.950 1.00 88.44 123 PHE A N 1
ATOM 981 C CA . PHE A 1 123 ? 7.031 4.307 -8.856 1.00 88.44 123 PHE A CA 1
ATOM 982 C C . PHE A 1 123 ? 6.839 3.798 -10.289 1.00 88.44 123 PHE A C 1
ATOM 984 O O . PHE A 1 123 ? 6.665 2.603 -10.508 1.00 88.44 123 PHE A O 1
ATOM 991 N N . SER A 1 124 ? 6.900 4.689 -11.287 1.00 85.88 124 SER A N 1
ATOM 992 C CA . SER A 1 124 ? 6.745 4.344 -12.713 1.00 85.88 124 SER A CA 1
ATOM 993 C C . SER A 1 124 ? 5.488 3.482 -12.966 1.00 85.88 124 SER A C 1
ATOM 995 O O . SER A 1 124 ? 4.387 3.913 -12.630 1.00 85.88 124 SER A O 1
ATOM 997 N N . ARG A 1 125 ? 5.612 2.256 -13.499 1.00 82.50 125 ARG A N 1
ATOM 998 C CA . ARG A 1 125 ? 4.476 1.327 -13.666 1.00 82.50 125 ARG A CA 1
ATOM 999 C C . ARG A 1 125 ? 3.790 0.964 -12.341 1.00 82.50 125 ARG A C 1
ATOM 1001 O O . ARG A 1 125 ? 2.569 0.857 -12.315 1.00 82.50 125 ARG A O 1
ATOM 1008 N N . GLY A 1 126 ? 4.526 0.895 -11.234 1.00 87.69 126 GLY A N 1
ATOM 1009 C CA . GLY A 1 126 ? 3.948 0.720 -9.901 1.00 87.69 126 GLY A CA 1
ATOM 1010 C C . GLY A 1 126 ? 3.078 1.902 -9.454 1.00 87.69 126 GLY A C 1
ATOM 1011 O O . GLY A 1 126 ? 2.135 1.710 -8.693 1.00 87.69 126 GLY A O 1
ATOM 1012 N N . ALA A 1 127 ? 3.302 3.116 -9.978 1.00 91.00 127 ALA A N 1
ATOM 1013 C CA . ALA A 1 127 ? 2.415 4.259 -9.727 1.00 91.00 127 ALA A CA 1
ATOM 1014 C C . ALA A 1 127 ? 1.032 4.071 -10.370 1.00 91.00 127 ALA A C 1
ATOM 1016 O O . ALA A 1 127 ? 0.027 4.502 -9.803 1.00 91.00 127 ALA A O 1
ATOM 1017 N N . PHE A 1 128 ? 0.958 3.382 -11.516 1.00 90.00 128 PHE A N 1
ATOM 1018 C CA . PHE A 1 128 ? -0.325 2.987 -12.091 1.00 90.00 128 PHE A CA 1
ATOM 1019 C C . PHE A 1 128 ? -1.034 1.979 -11.182 1.00 90.00 128 PHE A C 1
ATOM 1021 O O . PHE A 1 128 ? -2.191 2.209 -10.843 1.00 90.00 128 PHE A O 1
ATOM 1028 N N . THR A 1 129 ? -0.349 0.934 -10.704 1.00 91.56 129 THR A N 1
ATOM 1029 C CA . THR A 1 129 ? -0.934 -0.044 -9.764 1.00 91.56 129 THR A CA 1
ATOM 1030 C C . THR A 1 129 ? -1.445 0.636 -8.495 1.00 91.56 129 THR A C 1
ATOM 1032 O O . THR A 1 129 ? -2.601 0.444 -8.124 1.00 91.56 129 THR A O 1
ATOM 1035 N N . ALA A 1 130 ? -0.627 1.502 -7.888 1.00 94.88 130 ALA A N 1
ATOM 1036 C CA . ALA A 1 130 ? -0.999 2.307 -6.730 1.00 94.88 130 ALA A CA 1
ATOM 1037 C C . ALA A 1 130 ? -2.283 3.112 -6.980 1.00 94.88 130 ALA A C 1
ATOM 1039 O O . ALA A 1 130 ? -3.233 3.017 -6.208 1.00 94.88 130 ALA A O 1
ATOM 1040 N N . LYS A 1 131 ? -2.345 3.850 -8.097 1.00 95.19 131 LYS A N 1
ATOM 1041 C CA . LYS A 1 131 ? -3.514 4.657 -8.468 1.00 95.19 131 LYS A CA 1
ATOM 1042 C C . LYS A 1 131 ? -4.777 3.810 -8.621 1.00 95.19 131 LYS A C 1
ATOM 1044 O O . LYS A 1 131 ? -5.831 4.207 -8.129 1.00 95.19 131 LYS A O 1
ATOM 1049 N N . TYR A 1 132 ? -4.697 2.678 -9.317 1.00 94.75 132 TYR A N 1
ATOM 1050 C CA . TYR A 1 132 ? -5.859 1.812 -9.523 1.00 94.75 132 TYR A CA 1
ATOM 1051 C C . TYR A 1 132 ? -6.315 1.147 -8.226 1.00 94.75 132 TYR A C 1
ATOM 1053 O O . TYR A 1 132 ? -7.515 1.121 -7.968 1.00 94.75 132 TYR A O 1
ATOM 1061 N N . LEU A 1 133 ? -5.388 0.705 -7.373 1.00 96.06 133 LEU A N 1
ATOM 1062 C CA . LEU A 1 133 ? -5.729 0.193 -6.049 1.00 96.06 133 LEU A CA 1
ATOM 1063 C C . LEU A 1 133 ? -6.427 1.260 -5.196 1.00 96.06 133 LEU A C 1
ATOM 1065 O O . LEU A 1 133 ? -7.476 0.977 -4.625 1.00 96.06 133 LEU A O 1
ATOM 1069 N N . SER A 1 134 ? -5.906 2.493 -5.151 1.00 96.50 134 SER A N 1
ATOM 1070 C CA . SER A 1 134 ? -6.554 3.593 -4.421 1.00 96.50 134 SER A CA 1
ATOM 1071 C C . SER A 1 134 ? -7.970 3.856 -4.929 1.00 96.50 134 SER A C 1
ATOM 1073 O O . SER A 1 134 ? -8.879 4.058 -4.129 1.00 96.50 134 SER A O 1
ATOM 1075 N N . ARG A 1 135 ? -8.177 3.819 -6.253 1.00 95.75 135 ARG A N 1
ATOM 1076 C CA . ARG A 1 135 ? -9.518 3.944 -6.837 1.00 95.75 135 ARG A CA 1
ATOM 1077 C C . ARG A 1 135 ? -10.409 2.777 -6.440 1.00 95.75 135 ARG A C 1
ATOM 1079 O O . ARG A 1 135 ? -11.547 3.009 -6.074 1.00 95.75 135 ARG A O 1
ATOM 1086 N N . MET A 1 136 ? -9.909 1.547 -6.474 1.00 94.44 136 MET A N 1
ATOM 1087 C CA . MET A 1 136 ? -10.707 0.384 -6.094 1.00 94.44 136 MET A CA 1
ATOM 1088 C C . MET A 1 136 ? -11.171 0.478 -4.639 1.00 94.44 136 MET A C 1
ATOM 1090 O O . MET A 1 136 ? -12.347 0.283 -4.371 1.00 94.44 136 MET A O 1
ATOM 1094 N N . VAL A 1 137 ? -10.285 0.880 -3.726 1.00 94.88 137 VAL A N 1
ATOM 1095 C CA . VAL A 1 137 ? -10.646 1.124 -2.321 1.00 94.88 137 VAL A CA 1
ATOM 1096 C C . VAL A 1 137 ? -11.674 2.254 -2.190 1.00 94.88 137 VAL A C 1
ATOM 1098 O O . VAL A 1 137 ? -12.603 2.127 -1.403 1.00 94.88 137 VAL A O 1
ATOM 1101 N N . ASN A 1 138 ? -11.542 3.340 -2.959 1.00 94.25 138 ASN A N 1
ATOM 1102 C CA . ASN A 1 138 ? -12.475 4.473 -2.912 1.00 94.25 138 ASN A CA 1
ATOM 1103 C C . ASN A 1 138 ? -13.870 4.137 -3.462 1.00 94.25 138 ASN A C 1
ATOM 1105 O O . ASN A 1 138 ? -14.869 4.569 -2.903 1.00 94.25 138 ASN A O 1
ATOM 1109 N N . GLU A 1 139 ? -13.932 3.402 -4.573 1.00 94.06 139 GLU A N 1
ATOM 1110 C CA . GLU A 1 139 ? -15.182 3.124 -5.289 1.00 94.06 139 GLU A CA 1
ATOM 1111 C C . GLU A 1 139 ? -15.898 1.876 -4.755 1.00 94.06 139 GLU A C 1
ATOM 1113 O O . GLU A 1 139 ? -17.121 1.857 -4.656 1.00 94.06 139 GLU A O 1
ATOM 1118 N N . VAL A 1 140 ? -15.148 0.818 -4.429 1.00 92.88 140 VAL A N 1
ATOM 1119 C CA . VAL A 1 140 ? -15.696 -0.483 -4.002 1.00 92.88 140 VAL A CA 1
ATOM 1120 C C . VAL A 1 140 ? -15.720 -0.612 -2.477 1.00 92.88 140 VAL A C 1
ATOM 1122 O O . VAL A 1 140 ? -16.531 -1.358 -1.931 1.00 92.88 140 VAL A O 1
ATOM 1125 N N . GLY A 1 141 ? -14.852 0.115 -1.773 1.00 92.06 141 GLY A N 1
ATOM 1126 C CA . GLY A 1 141 ? -14.587 -0.108 -0.354 1.00 92.06 141 GLY A CA 1
ATOM 1127 C C . GLY A 1 141 ? -13.632 -1.280 -0.127 1.00 92.06 141 GLY A C 1
ATOM 1128 O O . GLY A 1 141 ? -12.952 -1.729 -1.046 1.00 92.06 141 GLY A O 1
ATOM 1129 N N . LEU A 1 142 ? -13.560 -1.764 1.115 1.00 90.44 142 LEU A N 1
ATOM 1130 C CA . LEU A 1 142 ? -12.874 -3.010 1.465 1.00 90.44 142 LEU A CA 1
ATOM 1131 C C . LEU A 1 142 ? -13.915 -4.078 1.791 1.00 90.44 142 LEU A C 1
ATOM 1133 O O . LEU A 1 142 ? -14.823 -3.848 2.589 1.00 90.44 142 LEU A O 1
ATOM 1137 N N . LEU A 1 143 ? -13.766 -5.255 1.189 1.00 85.88 143 LEU A N 1
ATOM 1138 C CA . LEU A 1 143 ? -14.583 -6.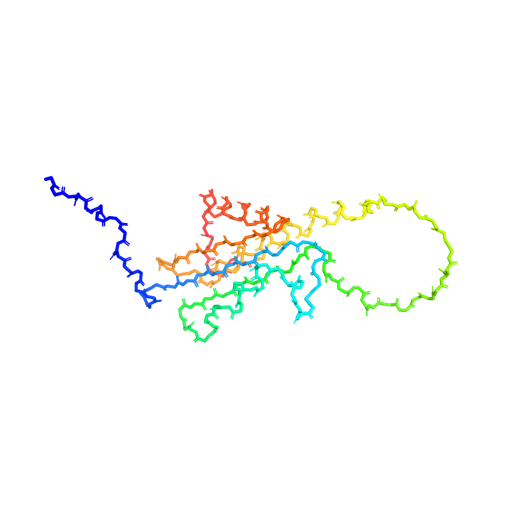416 1.536 1.00 85.88 143 LEU A CA 1
ATOM 1139 C C . LEU A 1 143 ? -14.180 -6.971 2.911 1.00 85.88 143 LEU A C 1
ATOM 1141 O O . LEU A 1 143 ? -13.074 -6.730 3.399 1.00 85.88 143 LEU A O 1
ATOM 1145 N N . CYS A 1 144 ? -15.083 -7.735 3.530 1.00 79.31 144 CYS A N 1
ATOM 1146 C CA . CYS A 1 144 ? -14.847 -8.338 4.838 1.00 79.31 144 CYS A CA 1
ATOM 1147 C C . CYS A 1 144 ? -13.585 -9.212 4.847 1.00 79.31 144 CYS A C 1
ATOM 1149 O O . CYS A 1 144 ? -13.314 -9.960 3.905 1.00 79.31 144 CYS A O 1
ATOM 1151 N N . LYS A 1 145 ? -12.853 -9.156 5.962 1.00 80.69 145 LYS A N 1
ATOM 1152 C CA . LYS A 1 145 ? -11.735 -10.057 6.244 1.00 80.69 145 LYS A CA 1
ATOM 1153 C C . LYS A 1 145 ? -12.192 -11.518 6.137 1.00 80.69 145 LYS A C 1
ATOM 1155 O O . LYS A 1 145 ? -13.228 -11.868 6.698 1.00 80.69 145 LYS A O 1
ATOM 1160 N N . GLY A 1 146 ? -11.420 -12.357 5.447 1.00 72.56 146 GLY A N 1
ATOM 1161 C CA . GLY A 1 146 ? -11.761 -13.752 5.151 1.00 72.56 146 GLY A CA 1
ATOM 1162 C C . GLY A 1 146 ? -12.300 -13.979 3.735 1.00 72.56 146 GLY A C 1
ATOM 1163 O O . GLY A 1 146 ? -12.396 -15.130 3.317 1.00 72.56 146 GLY A O 1
ATOM 1164 N N . ASN A 1 147 ? -12.609 -12.909 2.993 1.00 71.69 147 ASN A N 1
ATOM 1165 C CA . ASN A 1 147 ? -13.065 -12.976 1.600 1.00 71.69 147 ASN A CA 1
ATOM 1166 C C . ASN A 1 147 ? -11.958 -12.618 0.590 1.00 71.69 147 ASN A C 1
ATOM 1168 O O . ASN A 1 147 ? -12.269 -12.273 -0.551 1.00 71.69 147 ASN A O 1
ATOM 1172 N N . GLU A 1 148 ? -10.690 -12.602 1.018 1.00 67.94 148 GLU A N 1
ATOM 1173 C CA . GLU A 1 148 ? -9.558 -12.203 0.170 1.00 67.94 148 GLU A CA 1
ATOM 1174 C C . GLU A 1 148 ? -9.206 -13.218 -0.933 1.00 67.94 148 GLU A C 1
ATOM 1176 O O . GLU A 1 148 ? -9.068 -14.428 -0.664 1.00 67.94 148 GLU A O 1
#

pLDDT: mean 72.63, std 21.31, range [35.12, 96.5]

Solvent-accessible surface area (backbone atoms only — not comparable to full-atom values): 9297 Å² total; per-residue (Å²): 134,85,79,82,76,72,87,86,78,73,80,72,75,62,82,78,78,45,40,36,41,38,36,33,26,31,28,60,68,51,64,91,67,91,49,91,86,49,51,70,54,58,56,52,61,70,72,51,66,82,81,44,93,49,41,47,82,44,79,44,77,12,69,80,42,72,79,83,82,84,72,96,73,83,90,82,88,90,81,78,95,70,95,60,80,59,72,68,56,62,70,48,42,59,62,51,47,55,52,52,33,50,54,55,49,34,51,46,27,68,69,63,51,93,82,41,44,79,46,76,41,44,36,74,65,10,32,53,43,35,52,52,41,54,48,44,44,71,76,73,46,77,65,62,65,88,74,105

Nearest PDB structures (foldseek):
  4ra6-assembly2_P  TM=3.756E-01  e=2.856E+00  Pyrococcus furiosus DSM 3638
  6bh9-assembly2_B  TM=3.607E-01  e=7.657E+00  Homo sapiens
  6bgs-assembly1_A  TM=3.427E-01  e=8.733E+00  Homo sapiens

InterPro domains:
  IPR018712 T6SS, Phospholipase effector Tle1-like, catalytic domain [PF09994] (20-148)

Organism: NCBI:txid1089452

Secondary structure (DSSP, 8-state):
------TTS-----TTTS-EEEEEE--TT----SSTTS-HHHHHHHHS-SS-TTEEEEEEPPTT-----S----------------THHHHHHHHHHHHHHHHHHHHHHHH--TTPEEEEEE-THHHHHHHHHHHHHHHH--PPTT--

Sequence (148 aa):
MPHATSPHVEEAINADEYVKLILCFDGTGNTFSGTNADTNMVKILRKLDRNHKKQYHYYQTGIGTYDVNENSVHKTPIGEVRSRVPKAIDSGFGTTFDAHIMAGYRFLMRYYEPEAKIYIFGFSRGAFTAKYLSRMVNEVGLLCKGNE